Protein AF-A0A656DCX9-F1 (afdb_monomer_lite)

Radius of gyration: 23.83 Å; chains: 1; bounding box: 53×29×79 Å

Foldseek 3Di:
DVVVVVVVVVVVVVVVVVVVVVVVVVVVVVVVVVVVVVVLVLVLLVLVLVLQADPDDVVSVVVNCVSVVPDPDWDFDADPVRQTPDIDPDDDDPVDDPVVRSVVSSVVVVVVCVVDPDDDRDHPDDD

Sequence (127 aa):
MLKAVNIKRFLILLALAIALGILYYTNVIVKNLEMREKQIANLYAKSIEYIVNSPGTSEFTFIFDQIILAIDFPVIVTDRERNPLFYRNIEIDTTLSKKQREKILRREIEKMEKTFEPIKIDYQDTL

Structure (mmCIF, N/CA/C/O backbone):
data_AF-A0A656DCX9-F1
#
_entry.id   AF-A0A656DCX9-F1
#
loop_
_atom_site.group_PDB
_atom_site.id
_atom_site.type_symbol
_atom_site.label_atom_id
_atom_site.label_alt_id
_atom_site.label_comp_id
_atom_site.label_asym_id
_atom_site.label_entity_id
_atom_site.label_seq_id
_atom_site.pdbx_PDB_ins_code
_atom_site.Cartn_x
_atom_site.Cartn_y
_atom_site.Cartn_z
_atom_site.occupancy
_atom_site.B_iso_or_equiv
_atom_site.auth_seq_id
_atom_site.auth_comp_id
_atom_site.auth_asym_id
_atom_site.auth_atom_id
_atom_site.pdbx_PDB_model_num
ATOM 1 N N . MET A 1 1 ? 23.141 -4.590 -52.586 1.00 57.59 1 MET A N 1
ATOM 2 C CA . MET A 1 1 ? 22.164 -5.225 -51.665 1.00 57.59 1 MET A CA 1
ATOM 3 C C . MET A 1 1 ? 22.721 -5.525 -50.268 1.00 57.59 1 MET A C 1
ATOM 5 O O . MET A 1 1 ? 22.090 -5.105 -49.308 1.00 57.59 1 MET A O 1
ATOM 9 N N . LEU A 1 2 ? 23.886 -6.177 -50.114 1.00 60.47 2 LEU A N 1
ATOM 10 C CA . LEU A 1 2 ? 24.439 -6.603 -48.805 1.00 60.47 2 LEU A CA 1
ATOM 11 C C . LEU A 1 2 ? 24.596 -5.487 -47.743 1.00 60.47 2 LEU A C 1
ATOM 13 O O . LEU A 1 2 ? 24.244 -5.698 -46.586 1.00 60.47 2 LEU A O 1
ATOM 17 N N . LYS A 1 3 ? 25.031 -4.273 -48.120 1.00 67.06 3 LYS A N 1
ATOM 18 C CA . LYS A 1 3 ? 25.179 -3.142 -47.173 1.00 67.06 3 LYS A CA 1
ATOM 19 C C . LYS A 1 3 ? 23.856 -2.712 -46.519 1.00 67.06 3 LYS A C 1
ATOM 21 O O . LYS A 1 3 ? 23.829 -2.418 -45.328 1.00 67.06 3 LYS A O 1
ATOM 26 N N . ALA A 1 4 ? 22.755 -2.722 -47.272 1.00 71.75 4 ALA A N 1
ATOM 27 C CA . ALA A 1 4 ? 21.441 -2.328 -46.759 1.00 71.75 4 ALA A CA 1
ATOM 28 C C . ALA A 1 4 ? 20.870 -3.360 -45.769 1.00 71.75 4 ALA A C 1
ATOM 30 O O . ALA A 1 4 ? 20.185 -2.994 -44.818 1.00 71.75 4 ALA A O 1
ATOM 31 N N . VAL A 1 5 ? 21.180 -4.647 -45.963 1.00 80.69 5 VAL A N 1
ATOM 32 C CA . VAL A 1 5 ? 20.761 -5.729 -45.056 1.00 80.69 5 VAL A CA 1
ATOM 33 C C . VAL A 1 5 ? 21.453 -5.603 -43.694 1.00 80.69 5 VAL A C 1
ATOM 35 O O . VAL A 1 5 ? 20.802 -5.779 -42.666 1.00 80.69 5 VAL A O 1
ATOM 38 N N . ASN A 1 6 ? 22.734 -5.221 -43.671 1.00 88.19 6 ASN A N 1
ATOM 39 C CA . ASN A 1 6 ? 23.482 -5.022 -42.425 1.00 88.19 6 ASN A CA 1
ATOM 40 C C . ASN A 1 6 ? 22.932 -3.850 -41.598 1.00 88.19 6 ASN A C 1
ATOM 42 O O . ASN A 1 6 ? 22.754 -3.988 -40.390 1.00 88.19 6 ASN A O 1
ATOM 46 N N . ILE A 1 7 ? 22.582 -2.734 -42.248 1.00 92.75 7 ILE A N 1
ATOM 47 C CA . ILE A 1 7 ? 21.980 -1.571 -41.576 1.00 92.75 7 ILE A CA 1
ATOM 48 C C . ILE A 1 7 ? 20.606 -1.929 -40.994 1.00 92.75 7 ILE A C 1
ATOM 50 O O . ILE A 1 7 ? 20.329 -1.611 -39.841 1.00 92.75 7 ILE A O 1
ATOM 54 N N . LYS A 1 8 ? 19.758 -2.647 -41.745 1.00 91.50 8 LYS A N 1
ATOM 55 C CA . LYS A 1 8 ? 18.442 -3.085 -41.246 1.00 91.50 8 LYS A CA 1
ATOM 56 C C . LYS A 1 8 ? 18.562 -3.972 -40.003 1.00 91.50 8 LYS A C 1
ATOM 58 O O . LYS A 1 8 ? 17.835 -3.758 -39.040 1.00 91.50 8 LYS A O 1
ATOM 63 N N . ARG A 1 9 ? 19.495 -4.933 -39.998 1.00 93.81 9 ARG A N 1
ATOM 64 C CA . ARG A 1 9 ? 19.755 -5.796 -38.829 1.00 93.81 9 ARG A CA 1
ATOM 65 C C . ARG A 1 9 ? 20.226 -4.990 -37.621 1.00 93.81 9 ARG A C 1
ATOM 67 O O . ARG A 1 9 ? 19.734 -5.218 -36.523 1.00 93.81 9 ARG A O 1
ATOM 74 N N . PHE A 1 10 ? 21.124 -4.028 -37.831 1.00 95.06 10 PHE A N 1
ATOM 75 C CA . PHE A 1 10 ? 21.586 -3.138 -36.769 1.00 95.06 10 PHE A CA 1
ATOM 76 C C . PHE A 1 10 ? 20.440 -2.320 -36.161 1.00 95.06 10 PHE A C 1
ATOM 78 O O . PHE A 1 10 ? 20.307 -2.283 -34.944 1.00 95.06 10 PHE A O 1
ATOM 85 N N . LEU A 1 11 ? 19.576 -1.723 -36.988 1.00 95.94 11 LEU A N 1
ATOM 86 C CA . LEU A 1 11 ? 18.435 -0.938 -36.505 1.00 95.94 11 LEU A CA 1
ATOM 87 C C . LEU A 1 11 ? 17.452 -1.781 -35.684 1.00 95.94 11 LEU A C 1
ATOM 89 O O . LEU A 1 11 ? 16.957 -1.311 -34.664 1.00 95.94 11 LEU A O 1
ATOM 93 N N . ILE A 1 12 ? 17.205 -3.030 -36.089 1.00 96.75 12 ILE A N 1
ATOM 94 C CA . ILE A 1 12 ? 16.351 -3.955 -35.330 1.00 96.75 12 ILE A CA 1
ATOM 95 C C . ILE A 1 12 ? 16.987 -4.293 -33.977 1.00 96.75 12 ILE A C 1
ATOM 97 O O . ILE A 1 12 ? 16.305 -4.250 -32.957 1.00 96.75 12 ILE A O 1
ATOM 101 N N . LEU A 1 13 ? 18.290 -4.589 -33.952 1.00 97.00 13 LEU A N 1
ATOM 102 C CA . LEU A 1 13 ? 19.009 -4.862 -32.704 1.00 97.00 13 LEU A CA 1
ATOM 103 C C . LEU A 1 13 ? 19.017 -3.646 -31.776 1.00 97.00 13 LEU A C 1
ATOM 105 O O . LEU A 1 13 ? 18.809 -3.796 -30.576 1.00 97.00 13 LEU A O 1
ATOM 109 N N . LEU A 1 14 ? 19.204 -2.447 -32.327 1.00 97.50 14 LEU A N 1
ATOM 110 C CA . LEU A 1 14 ? 19.162 -1.204 -31.568 1.00 97.50 14 LEU A CA 1
ATOM 111 C C . LEU A 1 14 ? 17.765 -0.954 -30.986 1.00 97.50 14 LEU A C 1
ATOM 113 O O . LEU A 1 14 ? 17.646 -0.655 -29.802 1.00 97.50 14 LEU A O 1
ATOM 117 N N . ALA A 1 15 ? 16.709 -1.128 -31.783 1.00 98.00 15 ALA A N 1
ATOM 118 C CA . ALA A 1 15 ? 15.334 -0.997 -31.311 1.00 98.00 15 ALA A CA 1
ATOM 119 C C . ALA A 1 15 ? 15.014 -2.009 -30.199 1.00 98.00 15 ALA A C 1
ATOM 121 O O . ALA A 1 15 ? 14.410 -1.645 -29.192 1.00 98.00 15 ALA A O 1
ATOM 122 N N . LEU A 1 16 ? 15.472 -3.258 -30.342 1.00 98.19 16 LEU A N 1
ATOM 123 C CA . LEU A 1 16 ? 15.308 -4.289 -29.319 1.00 98.19 16 LEU A CA 1
ATOM 124 C C . LEU A 1 16 ? 16.069 -3.938 -28.033 1.00 98.19 16 LEU A C 1
ATOM 126 O O . LEU A 1 16 ? 15.519 -4.069 -26.944 1.00 98.19 16 LEU A O 1
ATOM 130 N N . ALA A 1 17 ? 17.304 -3.447 -28.151 1.00 98.19 17 ALA A N 1
ATOM 131 C CA . ALA A 1 17 ? 18.100 -3.011 -27.008 1.00 98.19 17 ALA A CA 1
ATOM 132 C C . ALA A 1 17 ? 17.433 -1.844 -26.262 1.00 98.19 17 ALA A C 1
ATOM 134 O O . ALA A 1 17 ? 17.367 -1.860 -25.035 1.00 98.19 17 ALA A O 1
ATOM 135 N N . ILE A 1 18 ? 16.880 -0.870 -26.993 1.00 98.38 18 ILE A N 1
ATOM 136 C CA . ILE A 1 18 ? 16.128 0.247 -26.407 1.00 98.38 18 ILE A CA 1
ATOM 137 C C . ILE A 1 18 ? 14.874 -0.268 -25.692 1.00 98.38 18 ILE A C 1
ATOM 139 O O . ILE A 1 18 ? 14.640 0.104 -24.546 1.00 98.38 18 ILE A O 1
ATOM 143 N N . ALA A 1 19 ? 14.092 -1.151 -26.322 1.00 98.31 19 ALA A N 1
ATOM 144 C CA . ALA A 1 19 ? 12.885 -1.713 -25.716 1.00 98.31 19 ALA A CA 1
ATOM 145 C C . ALA A 1 19 ? 13.190 -2.481 -24.419 1.00 98.31 19 ALA A C 1
ATOM 147 O O . ALA A 1 19 ? 12.506 -2.293 -23.413 1.00 98.31 19 ALA A O 1
ATOM 148 N N . LEU A 1 20 ? 14.252 -3.294 -24.415 1.00 98.44 20 LEU A N 1
ATOM 149 C CA . LEU A 1 20 ? 14.719 -3.996 -23.218 1.00 98.44 20 LEU A CA 1
ATOM 150 C C . LEU A 1 20 ? 15.208 -3.021 -22.139 1.00 98.44 20 LEU A C 1
ATOM 152 O O . LEU A 1 20 ? 14.903 -3.214 -20.964 1.00 98.44 20 LEU A O 1
ATOM 156 N N . GLY A 1 21 ? 15.918 -1.960 -22.529 1.00 98.44 21 GLY A N 1
ATOM 157 C CA . GLY A 1 21 ? 16.372 -0.912 -21.616 1.00 98.44 21 GLY A CA 1
ATOM 158 C C . GLY A 1 21 ? 15.214 -0.170 -20.949 1.00 98.44 21 GLY A C 1
ATOM 159 O O . GLY A 1 21 ? 15.222 0.008 -19.733 1.00 98.44 21 GLY A O 1
ATOM 160 N N . ILE A 1 22 ? 14.186 0.198 -21.721 1.00 98.44 22 ILE A N 1
ATOM 161 C CA . ILE A 1 22 ? 12.967 0.827 -21.198 1.00 98.44 22 ILE A CA 1
ATOM 162 C C . ILE A 1 22 ? 12.262 -0.127 -20.236 1.00 98.44 22 ILE A C 1
ATOM 164 O O . ILE A 1 22 ? 11.963 0.265 -19.113 1.00 98.44 22 ILE A O 1
ATOM 168 N N . LEU A 1 23 ? 12.055 -1.388 -20.629 1.00 98.25 23 LEU A N 1
ATOM 169 C CA . LEU A 1 23 ? 11.396 -2.376 -19.777 1.00 98.25 23 LEU A CA 1
ATOM 170 C C . LEU A 1 23 ? 12.152 -2.582 -18.457 1.00 98.25 23 LEU A C 1
ATOM 172 O O . LEU A 1 23 ? 11.538 -2.647 -17.392 1.00 98.25 23 LEU A O 1
ATOM 176 N N . TYR A 1 24 ? 13.482 -2.663 -18.507 1.00 98.38 24 TYR A N 1
ATOM 177 C CA . TYR A 1 24 ? 14.310 -2.755 -17.308 1.00 98.38 24 TYR A CA 1
ATOM 178 C C . TYR A 1 24 ? 14.137 -1.521 -16.416 1.00 98.38 24 TYR A C 1
ATOM 180 O O . TYR A 1 24 ? 13.862 -1.652 -15.225 1.00 98.38 24 TYR A O 1
ATOM 188 N N . TYR A 1 25 ? 14.235 -0.325 -16.996 1.00 97.94 25 TYR A N 1
ATOM 189 C CA . TYR A 1 25 ? 14.107 0.927 -16.259 1.00 97.94 25 TYR A CA 1
ATOM 190 C C . TYR A 1 25 ? 12.719 1.095 -15.622 1.00 97.94 25 TYR A C 1
ATOM 192 O O . TYR A 1 25 ? 12.620 1.437 -14.444 1.00 97.94 25 TYR A O 1
ATOM 200 N N . THR A 1 26 ? 11.645 0.766 -16.345 1.00 98.06 26 THR A N 1
ATOM 201 C CA . THR A 1 26 ? 10.279 0.768 -15.806 1.00 98.06 26 THR A CA 1
ATOM 202 C C . THR A 1 26 ? 10.145 -0.191 -14.627 1.00 98.06 26 THR A C 1
ATOM 204 O O . THR A 1 26 ? 9.591 0.192 -13.601 1.00 98.06 26 THR A O 1
ATOM 207 N N . ASN A 1 27 ? 10.700 -1.404 -14.717 1.00 97.62 27 ASN A N 1
ATOM 208 C CA . ASN A 1 27 ? 10.676 -2.353 -13.600 1.00 97.62 27 ASN A CA 1
ATOM 209 C C . ASN A 1 27 ? 11.398 -1.813 -12.354 1.00 97.62 27 ASN A C 1
ATOM 211 O O . ASN A 1 27 ? 10.940 -2.043 -11.236 1.00 97.62 27 ASN A O 1
ATOM 215 N N . VAL A 1 28 ? 12.507 -1.083 -12.522 1.00 97.94 28 VAL A N 1
ATOM 216 C CA . VAL A 1 28 ? 13.203 -0.424 -11.403 1.00 97.94 28 VAL A CA 1
ATOM 217 C C . VAL A 1 28 ? 12.316 0.644 -10.761 1.00 97.94 28 VAL A C 1
ATOM 219 O O . VAL A 1 28 ? 12.198 0.683 -9.538 1.00 97.94 28 VAL A O 1
ATOM 222 N N . ILE A 1 29 ? 11.656 1.478 -11.568 1.00 97.81 29 ILE A N 1
ATOM 223 C CA . ILE A 1 29 ? 10.740 2.511 -11.065 1.00 97.81 29 ILE A CA 1
ATOM 224 C C . ILE A 1 29 ? 9.585 1.885 -10.283 1.00 97.81 29 ILE A C 1
ATOM 226 O O . ILE A 1 29 ? 9.309 2.330 -9.173 1.00 97.81 29 ILE A O 1
ATOM 230 N N . VAL A 1 30 ? 8.944 0.846 -10.827 1.00 96.94 30 VAL A N 1
ATOM 231 C CA . VAL A 1 30 ? 7.823 0.158 -10.165 1.00 96.94 30 VAL A CA 1
ATOM 232 C C . VAL A 1 30 ? 8.249 -0.378 -8.798 1.00 96.94 30 VAL A C 1
ATOM 234 O O . VAL A 1 30 ? 7.588 -0.100 -7.804 1.00 96.94 30 VAL A O 1
ATOM 237 N N . LYS A 1 31 ? 9.402 -1.053 -8.710 1.00 95.75 31 LYS A N 1
ATOM 238 C CA . LYS A 1 31 ? 9.920 -1.570 -7.432 1.00 95.75 31 LYS A CA 1
ATOM 239 C C . LYS A 1 31 ? 10.220 -0.467 -6.417 1.00 95.75 31 LYS A C 1
ATOM 241 O O . LYS A 1 31 ? 9.945 -0.625 -5.229 1.00 95.75 31 LYS A O 1
ATOM 246 N N . ASN A 1 32 ? 10.789 0.648 -6.872 1.00 96.31 32 ASN A N 1
ATOM 247 C CA . ASN A 1 32 ? 11.065 1.790 -6.001 1.00 96.31 32 ASN A CA 1
ATOM 248 C C . ASN A 1 32 ? 9.770 2.432 -5.493 1.00 96.31 32 ASN A C 1
ATOM 250 O O . ASN A 1 32 ? 9.696 2.818 -4.326 1.00 96.31 32 ASN A O 1
ATOM 254 N N . LEU A 1 33 ? 8.752 2.514 -6.352 1.00 94.62 33 LEU A N 1
ATOM 255 C CA . LEU A 1 33 ? 7.434 3.009 -5.981 1.00 94.62 33 LEU A CA 1
ATOM 256 C C . LEU A 1 33 ? 6.792 2.098 -4.929 1.00 94.62 33 LEU A C 1
ATOM 258 O O . LEU A 1 33 ? 6.426 2.581 -3.866 1.00 94.62 33 LEU A O 1
ATOM 262 N N . GLU A 1 34 ? 6.761 0.783 -5.158 1.00 91.69 34 GLU A N 1
ATOM 263 C CA . GLU A 1 34 ? 6.242 -0.192 -4.188 1.00 91.69 34 GLU A CA 1
ATOM 264 C C . GLU A 1 34 ? 6.935 -0.090 -2.822 1.00 91.69 34 GLU A C 1
ATOM 266 O O . GLU A 1 34 ? 6.281 -0.134 -1.780 1.00 91.69 34 GLU A O 1
ATOM 271 N N . MET A 1 35 ? 8.263 0.064 -2.802 1.00 93.06 35 MET A N 1
ATOM 272 C CA . MET A 1 35 ? 9.018 0.226 -1.558 1.00 93.06 35 MET A CA 1
ATOM 273 C C . MET A 1 35 ? 8.629 1.510 -0.819 1.00 93.06 35 MET A C 1
ATOM 275 O O . MET A 1 35 ? 8.449 1.486 0.400 1.00 93.06 35 MET A O 1
ATOM 279 N N . ARG A 1 36 ? 8.480 2.619 -1.548 1.00 93.19 36 ARG A N 1
ATOM 280 C CA . ARG A 1 36 ? 8.072 3.908 -0.984 1.00 93.19 36 ARG A CA 1
ATOM 281 C C . ARG A 1 36 ? 6.650 3.855 -0.428 1.00 93.19 36 ARG A C 1
ATOM 283 O O . ARG A 1 36 ? 6.433 4.310 0.690 1.00 93.19 36 ARG A O 1
ATOM 290 N N . GLU A 1 37 ? 5.713 3.252 -1.154 1.00 89.31 37 GLU A N 1
ATOM 291 C CA . GLU A 1 37 ? 4.330 3.086 -0.691 1.00 89.31 37 GLU A CA 1
ATOM 292 C C . GLU A 1 37 ? 4.263 2.243 0.589 1.00 89.31 37 GLU A C 1
ATOM 294 O O . GLU A 1 37 ? 3.601 2.623 1.554 1.00 89.31 37 GLU A O 1
ATOM 299 N N . LYS A 1 38 ? 5.043 1.155 0.677 1.00 89.56 38 LYS A N 1
ATOM 300 C CA . LYS A 1 38 ? 5.157 0.368 1.918 1.00 89.56 38 LYS A CA 1
ATOM 301 C C . LYS A 1 38 ? 5.706 1.186 3.086 1.00 89.56 38 LYS A C 1
ATOM 303 O O . LYS A 1 38 ? 5.224 1.044 4.207 1.00 89.56 38 LYS A O 1
ATOM 308 N N . GLN A 1 39 ? 6.704 2.040 2.851 1.00 91.25 39 GLN A N 1
ATOM 309 C CA . GLN A 1 39 ? 7.250 2.919 3.891 1.00 91.25 39 GLN A CA 1
ATOM 310 C C . GLN A 1 39 ? 6.208 3.925 4.389 1.00 91.25 39 GLN A C 1
ATOM 312 O O . GLN A 1 39 ? 6.107 4.136 5.596 1.00 91.25 39 GLN A O 1
ATOM 317 N N . ILE A 1 40 ? 5.420 4.501 3.479 1.00 89.56 40 ILE A N 1
ATOM 318 C CA . ILE A 1 40 ? 4.332 5.428 3.806 1.00 89.56 40 ILE A CA 1
ATOM 319 C C . ILE A 1 40 ? 3.251 4.710 4.619 1.00 89.56 40 ILE A C 1
ATOM 321 O O . ILE A 1 40 ? 2.910 5.161 5.711 1.00 89.56 40 ILE A O 1
ATOM 325 N N . ALA A 1 41 ? 2.766 3.557 4.154 1.00 89.44 41 ALA A N 1
ATOM 326 C CA . ALA A 1 41 ? 1.769 2.768 4.875 1.00 89.44 41 ALA A CA 1
ATOM 327 C C . ALA A 1 41 ? 2.252 2.368 6.283 1.00 89.44 41 ALA A C 1
ATOM 329 O O . ALA A 1 41 ? 1.505 2.467 7.256 1.00 89.44 41 ALA A O 1
ATOM 330 N N . ASN A 1 42 ? 3.524 1.987 6.417 1.00 89.94 42 ASN A N 1
ATOM 331 C CA . ASN A 1 42 ? 4.127 1.650 7.704 1.00 89.94 42 ASN A CA 1
ATOM 332 C C . ASN A 1 42 ? 4.282 2.868 8.627 1.00 89.94 42 ASN A C 1
ATOM 334 O O . ASN A 1 42 ? 4.157 2.734 9.841 1.00 89.94 42 ASN A O 1
ATOM 338 N N . LEU A 1 43 ? 4.540 4.057 8.075 1.00 88.44 43 LEU A N 1
ATOM 339 C CA . LEU A 1 43 ? 4.547 5.297 8.848 1.00 88.44 43 LEU A CA 1
ATOM 340 C C . LEU A 1 43 ? 3.157 5.574 9.431 1.00 88.44 43 LEU A C 1
ATOM 342 O O . LEU A 1 43 ? 3.055 5.801 10.631 1.00 88.44 43 LEU A O 1
ATOM 346 N N . TYR A 1 44 ? 2.101 5.468 8.617 1.00 85.56 44 TYR A N 1
ATOM 347 C CA . TYR A 1 44 ? 0.721 5.611 9.091 1.00 85.56 44 TYR A CA 1
ATOM 348 C C . TYR A 1 44 ? 0.378 4.594 10.181 1.00 85.56 44 TYR A C 1
ATOM 350 O O . TYR A 1 44 ? -0.161 4.973 11.218 1.00 85.56 44 TYR A O 1
ATOM 358 N N . ALA A 1 45 ? 0.729 3.321 9.984 1.00 86.25 45 ALA A N 1
ATOM 359 C CA . ALA A 1 45 ? 0.498 2.276 10.978 1.00 86.25 45 ALA A CA 1
ATOM 360 C C . ALA A 1 45 ? 1.203 2.580 12.310 1.00 86.25 45 ALA A C 1
ATOM 362 O O . ALA A 1 45 ? 0.573 2.516 13.361 1.00 86.25 45 ALA A O 1
ATOM 363 N N . LYS A 1 46 ? 2.472 3.009 12.268 1.00 85.81 46 LYS A N 1
ATOM 364 C CA . LYS A 1 46 ? 3.223 3.430 13.462 1.00 85.81 46 LYS A CA 1
ATOM 365 C C . LYS A 1 46 ? 2.635 4.668 14.132 1.00 85.81 46 LYS A C 1
ATOM 367 O O . LYS A 1 46 ? 2.650 4.762 15.355 1.00 85.81 46 LYS A O 1
ATOM 372 N N . SER A 1 47 ? 2.124 5.624 13.359 1.00 82.94 47 SER A N 1
ATOM 373 C CA . SER A 1 47 ? 1.426 6.786 13.914 1.00 82.94 47 SER A CA 1
ATOM 374 C C . SER A 1 47 ? 0.151 6.370 14.646 1.00 82.94 47 SER A C 1
ATOM 376 O O . SER A 1 47 ? -0.092 6.854 15.748 1.00 82.94 47 SER A O 1
ATOM 378 N N . ILE A 1 48 ? -0.627 5.446 14.071 1.00 79.50 48 ILE A N 1
ATOM 379 C CA . ILE A 1 48 ? -1.817 4.874 14.715 1.00 79.50 48 ILE A CA 1
ATOM 380 C C . ILE A 1 48 ? -1.421 4.150 16.006 1.00 79.50 48 ILE A C 1
ATOM 382 O O . ILE A 1 48 ? -1.998 4.436 17.051 1.00 79.50 48 ILE A O 1
ATOM 386 N N . GLU A 1 49 ? -0.410 3.280 15.953 1.00 82.38 49 GLU A N 1
ATOM 387 C CA . GLU A 1 49 ? 0.125 2.563 17.116 1.00 82.38 49 GLU A CA 1
ATOM 388 C C . GLU A 1 49 ? 0.515 3.522 18.247 1.00 82.38 49 GLU A C 1
ATOM 390 O O . GLU A 1 49 ? 0.094 3.357 19.390 1.00 82.38 49 GLU A O 1
ATOM 395 N N . TYR A 1 50 ? 1.281 4.565 17.924 1.00 80.94 50 TYR A N 1
ATOM 396 C CA . TYR A 1 50 ? 1.729 5.554 18.898 1.00 80.94 50 TYR A CA 1
ATOM 397 C C . TYR A 1 50 ? 0.559 6.283 19.566 1.00 80.94 50 TYR A C 1
ATOM 399 O O . TYR A 1 50 ? 0.545 6.434 20.787 1.00 80.94 50 TYR A O 1
ATOM 407 N N . ILE A 1 51 ? -0.427 6.727 18.781 1.00 77.44 51 ILE A N 1
ATOM 408 C CA . ILE A 1 51 ? -1.590 7.467 19.289 1.00 77.44 51 ILE A CA 1
ATOM 409 C C . ILE A 1 51 ? -2.428 6.585 20.209 1.00 77.44 51 ILE A C 1
ATOM 411 O O . ILE A 1 51 ? -2.821 7.011 21.290 1.00 77.44 51 ILE A O 1
ATOM 415 N N . VAL A 1 52 ? -2.688 5.355 19.779 1.00 75.44 52 VAL A N 1
ATOM 416 C CA . VAL A 1 52 ? -3.559 4.424 20.489 1.00 75.44 52 VAL A CA 1
ATOM 417 C C . VAL A 1 52 ? -2.906 3.930 21.795 1.00 75.44 52 VAL A C 1
ATOM 419 O O . VAL A 1 52 ? -3.613 3.678 22.768 1.00 75.44 52 VAL A O 1
ATOM 422 N N . ASN A 1 53 ? -1.571 3.872 21.862 1.00 78.69 53 ASN A N 1
ATOM 423 C CA . ASN A 1 53 ? -0.812 3.496 23.063 1.00 78.69 53 ASN A CA 1
ATOM 424 C C . ASN A 1 53 ? -0.414 4.685 23.964 1.00 78.69 53 ASN A C 1
ATOM 426 O O . ASN A 1 53 ? 0.224 4.479 25.001 1.00 78.69 53 ASN A O 1
ATOM 430 N N . SER A 1 54 ? -0.754 5.923 23.591 1.00 72.50 54 SER A N 1
ATOM 431 C CA . SER A 1 54 ? -0.436 7.117 24.384 1.00 72.50 54 SER A CA 1
ATOM 432 C C . SER A 1 54 ? -1.614 7.510 25.291 1.00 72.50 54 SER A C 1
ATOM 434 O O . SER A 1 54 ? -2.744 7.612 24.811 1.00 72.50 54 SER A O 1
ATOM 436 N N . PRO A 1 55 ? -1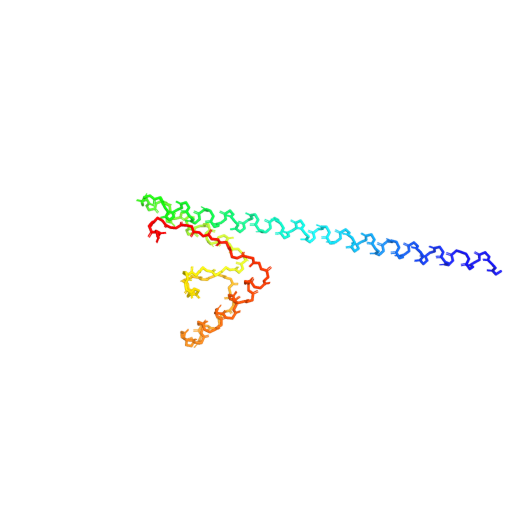.395 7.761 26.599 1.00 58.44 55 PRO A N 1
ATOM 437 C CA . PRO A 1 55 ? -2.467 8.114 27.526 1.00 58.44 55 PRO A CA 1
ATOM 438 C C . PRO A 1 55 ? -3.164 9.419 27.112 1.00 58.44 55 PRO A C 1
ATOM 440 O O . PRO A 1 55 ? -2.522 10.435 26.845 1.00 58.44 55 PRO A O 1
ATOM 443 N N . GLY A 1 56 ? -4.496 9.348 27.050 1.00 60.97 56 GLY A N 1
ATOM 444 C CA . GLY A 1 56 ? -5.383 10.283 26.362 1.00 60.97 56 GLY A CA 1
ATOM 445 C C . GLY A 1 56 ? -5.200 11.763 26.691 1.00 60.97 56 GLY A C 1
ATOM 446 O O . GLY A 1 56 ? -5.680 12.253 27.712 1.00 60.97 56 GLY A O 1
ATOM 447 N N . THR A 1 57 ? -4.655 12.506 25.730 1.00 56.41 57 THR A N 1
ATOM 448 C CA . THR A 1 57 ? -5.016 13.912 25.546 1.00 56.41 57 THR A CA 1
ATOM 449 C C . THR A 1 57 ? -5.914 14.006 24.312 1.00 56.41 57 THR A C 1
ATOM 451 O O . THR A 1 57 ? -5.643 13.407 23.271 1.00 56.41 57 THR A O 1
ATOM 454 N N . SER A 1 58 ? -7.015 14.748 24.424 1.00 60.78 58 SER A N 1
ATOM 455 C CA . SER A 1 58 ? -7.944 15.061 23.323 1.00 60.78 58 SER A CA 1
ATOM 456 C C . SER A 1 58 ? -7.250 15.679 22.097 1.00 60.78 58 SER A C 1
ATOM 458 O O . SER A 1 58 ? -7.771 15.627 20.985 1.00 60.78 58 SER A O 1
ATOM 460 N N . GLU A 1 59 ? -6.050 16.223 22.293 1.00 60.09 59 GLU A N 1
ATOM 461 C CA . GLU A 1 59 ? -5.161 16.747 21.261 1.00 60.09 59 GLU A CA 1
ATOM 462 C C . GLU A 1 59 ? -4.671 15.654 20.295 1.00 60.09 59 GLU A C 1
ATOM 464 O O . GLU A 1 59 ? -4.635 15.878 19.086 1.00 60.09 59 GLU A O 1
ATOM 469 N N . PHE A 1 60 ? -4.399 14.433 20.773 1.00 58.38 60 PHE A N 1
ATOM 470 C CA . PHE A 1 60 ? -3.987 13.326 19.900 1.00 58.38 60 PHE A CA 1
ATOM 471 C C . PHE A 1 60 ? -5.139 12.753 19.069 1.00 58.38 60 PHE A C 1
ATOM 473 O O . PHE A 1 60 ? -4.898 12.285 17.960 1.00 58.38 60 PHE A O 1
ATOM 480 N N . THR A 1 61 ? -6.388 12.836 19.542 1.00 62.53 61 THR A N 1
ATOM 481 C CA . THR A 1 61 ? -7.573 12.464 18.744 1.00 62.53 61 THR A CA 1
ATOM 482 C C . THR A 1 61 ? -7.754 13.402 17.5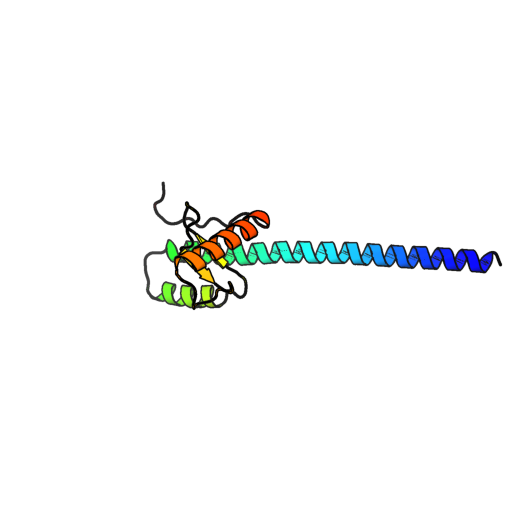49 1.00 62.53 61 THR A C 1
ATOM 484 O O . THR A 1 61 ? -8.046 12.953 16.447 1.00 62.53 61 THR A O 1
ATOM 487 N N . PHE A 1 62 ? -7.493 14.700 17.728 1.00 60.75 62 PHE A N 1
ATOM 488 C CA . PHE A 1 62 ? -7.510 15.662 16.626 1.00 60.75 62 PHE A CA 1
ATOM 489 C C . PHE A 1 62 ? -6.404 15.389 15.593 1.00 60.75 62 PHE A C 1
ATOM 491 O O . PHE A 1 62 ? -6.657 15.410 14.389 1.00 60.75 62 PHE A O 1
ATOM 498 N N . ILE A 1 63 ? -5.185 15.077 16.050 1.00 62.47 63 ILE A N 1
ATOM 499 C CA . ILE A 1 63 ? -4.075 14.690 15.166 1.00 62.47 63 ILE A CA 1
ATOM 500 C C . ILE A 1 63 ? -4.377 13.367 14.443 1.00 62.47 63 ILE A C 1
ATOM 502 O O . ILE A 1 63 ? -4.087 13.239 13.256 1.00 62.47 63 ILE A O 1
ATOM 506 N N . PHE A 1 64 ? -5.010 12.405 15.116 1.00 64.69 64 PHE A N 1
ATOM 507 C CA . PHE A 1 64 ? -5.462 11.145 14.523 1.00 64.69 64 PHE A CA 1
ATOM 508 C C . PHE A 1 64 ? -6.445 11.364 13.374 1.00 64.69 64 PHE A C 1
ATOM 510 O O . PHE A 1 64 ? -6.240 10.817 12.288 1.00 64.69 64 PHE A O 1
ATOM 517 N N . ASP A 1 65 ? -7.461 12.206 13.587 1.00 66.00 65 ASP A N 1
ATOM 518 C CA . ASP A 1 65 ? -8.429 12.550 12.550 1.00 66.00 65 ASP A CA 1
ATOM 519 C C . ASP A 1 65 ? -7.722 13.187 11.352 1.00 66.00 65 ASP A C 1
ATOM 521 O O . ASP A 1 65 ? -7.948 12.771 10.220 1.00 66.00 65 ASP A O 1
ATOM 525 N N . GLN A 1 66 ? -6.792 14.121 11.567 1.00 63.88 66 GLN A N 1
ATOM 526 C CA . GLN A 1 66 ? -6.041 14.736 10.467 1.00 63.88 66 GLN A CA 1
ATOM 527 C C . GLN A 1 66 ? -5.132 13.748 9.717 1.00 63.88 66 GLN A C 1
ATOM 529 O O . GLN A 1 66 ? -5.063 13.796 8.487 1.00 63.88 66 GLN A O 1
ATOM 534 N N . ILE A 1 67 ? -4.462 12.835 10.425 1.00 66.69 67 ILE A N 1
ATOM 535 C CA . ILE A 1 67 ? -3.553 11.844 9.829 1.00 66.69 67 ILE A CA 1
ATOM 536 C C . ILE A 1 67 ? -4.335 10.804 9.025 1.00 66.69 67 ILE A C 1
ATOM 538 O O . ILE A 1 67 ? -3.996 10.542 7.872 1.00 66.69 67 ILE A O 1
ATOM 542 N N . ILE A 1 68 ? -5.400 10.228 9.588 1.00 63.88 68 ILE A N 1
ATOM 543 C CA . ILE A 1 68 ? -6.224 9.246 8.872 1.00 63.88 68 ILE A CA 1
ATOM 544 C C . ILE A 1 68 ? -6.991 9.906 7.728 1.00 63.88 68 ILE A C 1
ATOM 546 O O . ILE A 1 68 ? -7.193 9.270 6.691 1.00 63.88 68 ILE A O 1
ATOM 550 N N . LEU A 1 69 ? -7.391 11.178 7.866 1.00 64.69 69 LEU A N 1
ATOM 551 C CA . LEU A 1 69 ? -8.022 11.921 6.776 1.00 64.69 69 LEU A CA 1
ATOM 552 C C . LEU A 1 69 ? -7.080 12.151 5.586 1.00 64.69 69 LEU A C 1
ATOM 554 O O . LEU A 1 69 ? -7.552 12.183 4.449 1.00 64.69 69 LEU A O 1
ATOM 558 N N . ALA A 1 70 ? -5.773 12.259 5.829 1.00 73.75 70 ALA A N 1
ATOM 559 C CA . ALA A 1 70 ? -4.775 12.455 4.782 1.00 73.75 70 ALA A CA 1
ATOM 560 C C . ALA A 1 70 ? -4.488 11.196 3.945 1.00 73.75 70 ALA A C 1
ATOM 562 O O . ALA A 1 70 ? -3.862 11.312 2.897 1.00 73.75 70 ALA A O 1
ATOM 563 N N . ILE A 1 71 ? -4.933 10.009 4.376 1.00 81.44 71 ILE A N 1
ATOM 564 C CA . ILE A 1 71 ? -4.736 8.774 3.611 1.00 81.44 71 ILE A CA 1
ATOM 565 C C . ILE A 1 71 ? -5.579 8.827 2.331 1.00 81.44 71 ILE A C 1
ATOM 567 O O . ILE A 1 71 ? -6.815 8.891 2.383 1.00 81.44 71 ILE A O 1
ATOM 571 N N . ASP A 1 72 ? -4.905 8.741 1.188 1.00 85.50 72 ASP A N 1
ATOM 572 C CA . ASP A 1 72 ? -5.466 8.805 -0.165 1.00 85.50 72 ASP A CA 1
ATOM 573 C C . ASP A 1 72 ? -5.513 7.440 -0.880 1.00 85.50 72 ASP A C 1
ATOM 575 O O . ASP A 1 72 ? -6.015 7.341 -1.998 1.00 85.50 72 ASP A O 1
ATOM 579 N N . PHE A 1 73 ? -5.076 6.368 -0.215 1.00 87.38 73 PHE A N 1
ATOM 580 C CA . PHE A 1 73 ? -5.130 4.992 -0.716 1.00 87.38 73 PHE A CA 1
ATOM 581 C C . PHE A 1 73 ? -6.104 4.096 0.080 1.00 87.38 73 PHE A C 1
ATOM 583 O O . PHE A 1 73 ? -6.498 4.446 1.198 1.00 87.38 73 PHE A O 1
ATOM 590 N N . PRO A 1 74 ? -6.533 2.948 -0.483 1.00 90.75 74 PRO A N 1
ATOM 591 C CA . PRO A 1 74 ? -7.398 1.974 0.185 1.00 90.75 74 PRO A CA 1
ATOM 592 C C . PRO A 1 74 ? -6.807 1.431 1.491 1.00 90.75 74 PRO A C 1
ATOM 594 O O . PRO A 1 74 ? -5.712 0.869 1.497 1.00 90.75 74 PRO A O 1
ATOM 597 N N . VAL A 1 75 ? -7.552 1.537 2.593 1.00 89.62 75 VAL A N 1
ATOM 598 C CA . VAL A 1 75 ? -7.159 0.992 3.902 1.00 89.62 75 VAL A CA 1
ATOM 599 C C . VAL A 1 75 ? -8.312 0.214 4.510 1.00 89.62 75 VAL A C 1
ATOM 601 O O . VAL A 1 75 ? -9.454 0.672 4.503 1.00 89.62 75 VAL A O 1
ATOM 604 N N . ILE A 1 76 ? -8.000 -0.949 5.082 1.00 91.44 76 ILE A N 1
ATOM 605 C CA . ILE A 1 76 ? -8.913 -1.724 5.919 1.00 91.44 76 ILE A CA 1
ATOM 606 C C . ILE A 1 76 ? -8.158 -2.108 7.192 1.00 91.44 76 ILE A C 1
ATOM 608 O O . ILE A 1 76 ? -7.124 -2.766 7.128 1.00 91.44 76 ILE A O 1
ATOM 612 N N . VAL A 1 77 ? -8.677 -1.685 8.341 1.00 88.12 77 VAL A N 1
ATOM 613 C CA . VAL A 1 77 ? -8.188 -2.070 9.668 1.00 88.12 77 VAL A CA 1
ATOM 614 C C . VAL A 1 77 ? -9.058 -3.211 10.168 1.00 88.12 77 VAL A C 1
ATOM 616 O O . VAL A 1 77 ? -10.288 -3.106 10.161 1.00 88.12 77 VAL A O 1
ATOM 619 N N . THR A 1 78 ? -8.429 -4.296 10.605 1.00 91.06 78 THR A N 1
ATOM 620 C CA . THR A 1 78 ? -9.121 -5.479 11.118 1.00 91.06 78 THR A CA 1
ATOM 621 C C . THR A 1 78 ? -8.675 -5.817 12.531 1.00 91.06 78 THR A C 1
ATOM 623 O O . THR A 1 78 ? -7.583 -5.439 12.951 1.00 91.06 78 THR A O 1
ATOM 626 N N . ASP A 1 79 ? -9.498 -6.577 13.248 1.00 88.00 79 ASP A N 1
ATOM 627 C CA . ASP A 1 79 ? -9.051 -7.288 14.446 1.00 88.00 79 ASP A CA 1
ATOM 628 C C . ASP A 1 79 ? -8.235 -8.552 14.090 1.00 88.00 79 ASP A C 1
ATOM 630 O O . ASP A 1 79 ? -7.966 -8.848 12.918 1.00 88.00 79 ASP A O 1
ATOM 634 N N . ARG A 1 80 ? -7.856 -9.323 15.119 1.00 87.12 80 ARG A N 1
ATOM 635 C CA . ARG A 1 80 ? -7.116 -10.593 14.992 1.00 87.12 80 ARG A CA 1
ATOM 636 C C . ARG A 1 80 ? -7.882 -11.678 14.221 1.00 87.12 80 ARG A C 1
ATOM 638 O O . ARG A 1 80 ? -7.259 -12.575 13.663 1.00 87.12 80 ARG A O 1
ATOM 645 N N . GLU A 1 81 ? -9.209 -11.596 14.163 1.00 89.44 81 GLU A N 1
ATOM 646 C CA . GLU A 1 81 ? -10.087 -12.545 13.468 1.00 89.44 81 GLU A CA 1
ATOM 647 C C . GLU A 1 81 ? -10.456 -12.078 12.047 1.00 89.44 81 GLU A C 1
ATOM 649 O O . GLU A 1 81 ? -11.311 -12.674 11.384 1.00 89.44 81 GLU A O 1
ATOM 654 N N . ARG A 1 82 ? -9.796 -11.022 11.546 1.00 87.75 82 ARG A N 1
ATOM 655 C CA . ARG A 1 82 ? -10.060 -10.399 10.238 1.00 87.75 82 ARG A CA 1
ATOM 656 C C . ARG A 1 82 ? -11.469 -9.819 10.123 1.00 87.75 82 ARG A C 1
ATOM 658 O O . ARG A 1 82 ? -12.028 -9.736 9.023 1.00 87.75 82 ARG A O 1
ATOM 665 N N . ASN A 1 83 ? -12.076 -9.423 11.237 1.00 90.94 83 ASN A N 1
ATOM 666 C CA . ASN A 1 83 ? -13.300 -8.641 11.191 1.00 90.94 83 ASN A CA 1
ATOM 667 C C . ASN A 1 83 ? -12.924 -7.184 10.876 1.00 90.94 83 ASN A C 1
ATOM 669 O O . ASN A 1 83 ? -12.082 -6.615 11.574 1.00 90.94 83 ASN A O 1
ATOM 673 N N . PRO A 1 84 ? -13.498 -6.570 9.826 1.00 90.06 84 PRO A N 1
ATOM 674 C CA . PRO A 1 84 ? -13.214 -5.179 9.495 1.00 90.06 84 PRO A CA 1
ATOM 675 C C . PRO A 1 84 ? -13.760 -4.257 10.591 1.00 90.06 84 PRO A C 1
ATOM 677 O O . PRO A 1 84 ? -14.963 -4.238 10.849 1.00 90.06 84 PRO A O 1
ATOM 680 N N . LEU A 1 85 ? -12.871 -3.484 11.213 1.00 86.25 85 LEU A N 1
ATOM 681 C CA . LEU A 1 85 ? -13.193 -2.485 12.236 1.00 86.25 85 LEU A CA 1
ATOM 682 C C . LEU A 1 85 ? -13.409 -1.106 11.608 1.00 86.25 85 LEU A C 1
ATOM 684 O O . LEU A 1 85 ? -14.335 -0.383 11.967 1.00 86.25 85 LEU A O 1
ATOM 688 N N . PHE A 1 86 ? -12.557 -0.758 10.645 1.00 85.12 86 PHE A N 1
ATOM 689 C CA . PHE A 1 86 ? -12.572 0.523 9.951 1.00 85.12 86 PHE A CA 1
ATOM 690 C C . PHE A 1 86 ? -12.070 0.342 8.520 1.00 85.12 86 PHE A C 1
ATOM 692 O O . PHE A 1 86 ? -11.218 -0.505 8.256 1.00 85.12 86 PHE A O 1
ATOM 699 N N . TYR A 1 87 ? -12.586 1.135 7.585 1.00 88.69 87 TYR A N 1
ATOM 700 C CA . TYR A 1 87 ? -12.089 1.160 6.216 1.00 88.69 87 TYR A CA 1
ATOM 701 C C . TYR A 1 87 ? -12.158 2.572 5.635 1.00 88.69 87 TYR A C 1
ATOM 703 O O . TYR A 1 87 ? -13.010 3.376 6.016 1.00 88.69 87 TYR A O 1
ATOM 711 N N . ARG A 1 88 ? -11.270 2.858 4.684 1.00 87.25 88 ARG A N 1
ATOM 712 C CA . ARG A 1 88 ? -11.172 4.137 3.979 1.00 87.25 88 ARG A CA 1
ATOM 713 C C . ARG A 1 88 ? -10.812 3.901 2.517 1.00 87.25 88 ARG A C 1
ATOM 715 O O . ARG A 1 88 ? -10.070 2.971 2.217 1.00 87.25 88 ARG A O 1
ATOM 722 N N . ASN A 1 89 ? -11.327 4.748 1.624 1.00 89.69 89 ASN A N 1
ATOM 723 C CA . ASN A 1 89 ? -11.058 4.692 0.181 1.00 89.69 89 ASN A CA 1
ATOM 724 C C . ASN A 1 89 ? -11.353 3.305 -0.433 1.00 89.69 89 ASN A C 1
ATOM 726 O O . ASN A 1 89 ? -10.683 2.870 -1.364 1.00 89.69 89 ASN A O 1
ATOM 730 N N . ILE A 1 90 ? -12.363 2.609 0.108 1.00 91.12 90 ILE A N 1
ATOM 731 C CA . ILE A 1 90 ? -12.947 1.394 -0.470 1.00 91.12 90 ILE A CA 1
ATOM 732 C C . ILE A 1 90 ? -14.332 1.762 -0.990 1.00 91.12 90 ILE A C 1
ATOM 734 O O . ILE A 1 90 ? -15.183 2.224 -0.225 1.00 91.12 90 ILE A O 1
ATOM 738 N N . GLU A 1 91 ? -14.565 1.548 -2.280 1.00 89.00 91 GLU A N 1
ATOM 739 C CA . GLU A 1 91 ? -15.870 1.778 -2.894 1.00 89.00 91 GLU A CA 1
ATOM 740 C C . GLU A 1 91 ? -16.872 0.724 -2.414 1.00 89.00 91 GLU A C 1
ATOM 742 O O . GLU A 1 91 ? -16.766 -0.463 -2.727 1.00 89.00 91 GLU A O 1
ATOM 747 N N . ILE A 1 92 ? -17.856 1.157 -1.624 1.00 88.38 92 ILE A N 1
ATOM 748 C CA . ILE A 1 92 ? -18.930 0.302 -1.121 1.00 88.38 92 ILE A CA 1
ATOM 749 C C . ILE A 1 92 ? -20.258 1.014 -1.317 1.00 88.38 92 ILE A C 1
ATOM 751 O O . ILE A 1 92 ? -20.447 2.137 -0.854 1.00 88.38 92 ILE A O 1
ATOM 755 N N . ASP A 1 93 ? -21.200 0.318 -1.945 1.00 89.50 93 ASP A N 1
ATOM 756 C CA . ASP A 1 93 ? -22.580 0.773 -2.056 1.00 89.50 93 ASP A CA 1
ATOM 757 C C . ASP A 1 93 ? -23.228 0.849 -0.661 1.00 89.50 93 ASP A C 1
ATOM 759 O O . ASP A 1 93 ? -23.37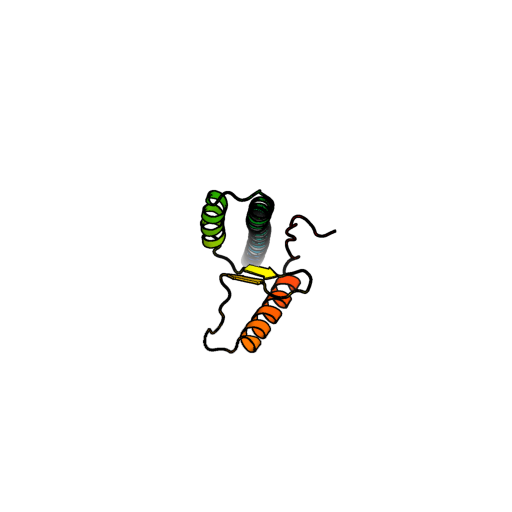5 -0.149 0.055 1.00 89.50 93 ASP A O 1
ATOM 763 N N . THR A 1 94 ? -23.594 2.069 -0.265 1.00 84.25 94 THR A N 1
ATOM 764 C CA . THR A 1 94 ? -24.161 2.387 1.049 1.00 84.25 94 THR A CA 1
ATOM 765 C C . THR A 1 94 ? -25.600 1.908 1.209 1.00 84.25 94 THR A C 1
ATOM 767 O O . THR A 1 94 ? -26.061 1.770 2.342 1.00 84.25 94 THR A O 1
ATOM 770 N N . THR A 1 95 ? -26.292 1.598 0.108 1.00 91.62 95 THR A N 1
ATOM 771 C CA . THR A 1 95 ? -27.658 1.054 0.120 1.00 91.62 95 THR A CA 1
ATOM 772 C C . THR A 1 95 ? -27.694 -0.425 0.515 1.00 91.62 95 THR A C 1
ATOM 774 O O . THR A 1 95 ? -28.737 -0.945 0.915 1.00 91.62 95 THR A O 1
ATOM 777 N N . LEU A 1 96 ? -26.545 -1.109 0.465 1.00 90.56 96 LEU A N 1
ATOM 778 C CA . LEU A 1 96 ? -26.427 -2.514 0.833 1.00 90.56 96 LEU A CA 1
ATOM 779 C C . LEU A 1 96 ? -26.584 -2.741 2.341 1.00 90.56 96 LEU A C 1
ATOM 781 O O . LEU A 1 96 ? -26.100 -1.984 3.195 1.00 90.56 96 LEU A O 1
ATOM 785 N N . SER A 1 97 ? -27.175 -3.889 2.683 1.00 93.31 97 SER A N 1
ATOM 786 C CA . SER A 1 97 ? -27.246 -4.343 4.072 1.00 93.31 97 SER A CA 1
ATOM 787 C C . SER A 1 97 ? -25.847 -4.490 4.680 1.00 93.31 97 SER A C 1
ATOM 789 O O . SER A 1 97 ? -24.868 -4.778 3.986 1.00 93.31 97 SER A O 1
ATOM 791 N N . LYS A 1 98 ? -25.748 -4.352 6.008 1.00 89.38 98 LYS A N 1
ATOM 792 C CA . LYS A 1 98 ? -24.482 -4.511 6.744 1.00 89.38 98 LYS A CA 1
ATOM 793 C C . LYS A 1 98 ? -23.763 -5.820 6.381 1.00 89.38 98 LYS A C 1
ATOM 795 O O . LYS A 1 98 ? -22.582 -5.800 6.058 1.00 89.38 98 LYS A O 1
ATOM 800 N N . LYS A 1 99 ? -24.502 -6.933 6.311 1.00 91.25 99 LYS A N 1
ATOM 801 C CA . LYS A 1 99 ? -23.969 -8.262 5.963 1.00 91.25 99 LYS A CA 1
ATOM 802 C C . LYS A 1 99 ? -23.394 -8.327 4.542 1.00 91.25 99 LYS A C 1
ATOM 804 O O . LYS A 1 99 ? -22.402 -9.011 4.302 1.00 91.25 99 LYS A O 1
ATOM 809 N N . GLN A 1 100 ? -24.011 -7.636 3.582 1.00 92.62 100 GLN A N 1
ATOM 810 C CA . GLN A 1 100 ? -23.497 -7.565 2.210 1.00 92.62 100 GLN A CA 1
ATOM 811 C C . GLN A 1 100 ? -22.220 -6.723 2.139 1.00 92.62 100 GLN A C 1
ATOM 813 O O . GLN A 1 100 ? -21.265 -7.142 1.488 1.00 92.62 100 GLN A O 1
ATOM 818 N N . ARG A 1 101 ? -22.176 -5.591 2.850 1.00 91.56 101 ARG A N 1
ATOM 819 C CA . ARG A 1 101 ? -20.979 -4.741 2.937 1.00 91.56 101 ARG A CA 1
ATOM 820 C C . ARG A 1 101 ? -19.809 -5.467 3.596 1.00 91.56 101 ARG A C 1
ATOM 822 O O . ARG A 1 101 ? -18.716 -5.478 3.044 1.00 91.56 101 ARG A O 1
ATOM 829 N N . GLU A 1 102 ? -20.052 -6.171 4.699 1.00 90.94 102 GLU A N 1
ATOM 830 C CA . GLU A 1 102 ? -19.045 -7.024 5.344 1.00 90.94 102 GLU A CA 1
ATOM 831 C C . GLU A 1 102 ? -18.516 -8.109 4.400 1.00 90.94 102 GLU A C 1
ATOM 833 O O . GLU A 1 102 ? -17.316 -8.367 4.364 1.00 90.94 102 GLU A O 1
ATOM 838 N N . LYS A 1 103 ? -19.383 -8.720 3.582 1.00 92.38 103 LYS A N 1
ATOM 839 C CA . LYS A 1 103 ? -18.956 -9.701 2.574 1.00 92.38 103 LYS A CA 1
ATOM 840 C C . LYS A 1 103 ? -18.038 -9.083 1.517 1.00 92.38 103 LYS A C 1
ATOM 842 O O . LYS A 1 103 ? -17.121 -9.758 1.057 1.00 92.38 103 LYS A O 1
ATOM 847 N N . ILE A 1 104 ? -18.289 -7.838 1.111 1.00 93.81 104 ILE A N 1
ATOM 848 C CA . ILE A 1 104 ? -17.423 -7.107 0.176 1.00 93.81 104 ILE A CA 1
ATOM 849 C C . ILE A 1 104 ? -16.077 -6.819 0.841 1.00 93.81 104 ILE A C 1
ATOM 851 O O . ILE A 1 104 ? -15.052 -7.221 0.304 1.00 93.81 104 ILE A O 1
ATOM 855 N N . LEU A 1 105 ? -16.084 -6.242 2.045 1.00 94.38 105 LEU A N 1
ATOM 856 C CA . LEU A 1 105 ? -14.866 -5.943 2.804 1.00 94.38 105 LEU A CA 1
ATOM 857 C C . LEU A 1 105 ? -13.995 -7.181 3.022 1.00 94.38 105 LEU A C 1
ATOM 859 O O . LEU A 1 105 ? -12.794 -7.119 2.799 1.00 94.38 105 LEU A O 1
ATOM 863 N N . ARG A 1 106 ? -14.587 -8.327 3.379 1.00 93.75 106 ARG A N 1
ATOM 864 C CA . ARG A 1 106 ? -13.841 -9.588 3.537 1.00 93.75 106 ARG A CA 1
ATOM 865 C C . ARG A 1 106 ? -13.153 -10.036 2.250 1.00 93.75 106 ARG A C 1
ATOM 867 O O . ARG A 1 106 ? -12.013 -10.479 2.301 1.00 93.75 106 ARG A O 1
ATOM 874 N N . ARG A 1 107 ? -13.807 -9.882 1.096 1.00 93.69 107 ARG A N 1
ATOM 875 C CA . ARG A 1 107 ? -13.178 -10.185 -0.200 1.00 93.69 107 ARG A CA 1
ATOM 876 C C . ARG A 1 107 ? -12.041 -9.220 -0.517 1.00 93.69 107 ARG A C 1
ATOM 878 O O . ARG A 1 107 ? -11.043 -9.647 -1.085 1.00 93.69 107 ARG A O 1
ATOM 885 N N . GLU A 1 108 ? -12.193 -7.940 -0.186 1.00 94.50 108 GLU A N 1
ATOM 886 C CA . GLU A 1 108 ? -11.125 -6.958 -0.388 1.00 94.50 108 GLU A CA 1
ATOM 887 C C . GLU A 1 108 ? -9.932 -7.237 0.532 1.00 94.50 108 GLU A C 1
ATOM 889 O O . GLU A 1 108 ? -8.805 -7.253 0.047 1.00 94.50 108 GLU A O 1
ATOM 894 N N . ILE A 1 109 ? -10.164 -7.599 1.799 1.00 94.44 109 ILE A N 1
ATOM 895 C CA . ILE A 1 109 ? -9.111 -8.062 2.717 1.00 94.44 109 ILE A CA 1
ATOM 896 C C . ILE A 1 109 ? -8.342 -9.240 2.099 1.00 94.44 109 ILE A C 1
ATOM 898 O O . ILE A 1 109 ? -7.121 -9.179 1.989 1.00 94.44 109 ILE A O 1
ATOM 902 N N . GLU A 1 110 ? -9.037 -10.274 1.610 1.00 94.12 110 GLU A N 1
ATOM 903 C CA . GLU A 1 110 ? -8.390 -11.431 0.970 1.00 94.12 110 GLU A CA 1
ATOM 904 C C . GLU A 1 110 ? -7.557 -11.051 -0.268 1.00 94.12 110 GLU A C 1
ATOM 906 O O . GLU A 1 110 ? -6.529 -11.673 -0.543 1.00 94.12 110 GLU A O 1
ATOM 911 N N . LYS A 1 111 ? -7.987 -10.056 -1.053 1.00 93.94 111 LYS A N 1
ATOM 912 C CA . LYS A 1 111 ? -7.221 -9.562 -2.211 1.00 93.94 111 LYS A CA 1
ATOM 913 C C . LYS A 1 111 ? -5.987 -8.770 -1.784 1.00 93.94 111 LYS A C 1
ATOM 915 O O . LYS A 1 111 ? -4.920 -8.953 -2.372 1.00 93.94 111 LYS A O 1
ATOM 920 N N . MET A 1 112 ? -6.131 -7.908 -0.778 1.00 92.88 112 MET A N 1
ATOM 921 C CA . MET A 1 112 ? -5.035 -7.108 -0.234 1.00 92.88 112 MET A CA 1
ATOM 922 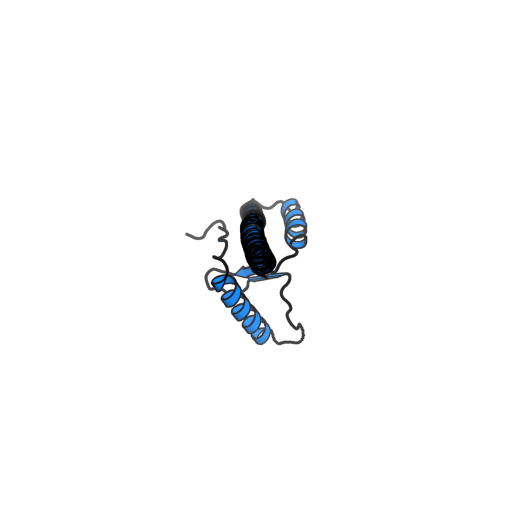C C . MET A 1 112 ? -3.953 -8.021 0.357 1.00 92.88 112 MET A C 1
ATOM 924 O O . MET A 1 112 ? -2.790 -7.885 -0.017 1.00 92.88 112 MET A O 1
ATOM 928 N N . GLU A 1 113 ? -4.340 -9.022 1.157 1.00 91.50 113 GLU A N 1
ATOM 929 C CA . GLU A 1 113 ? -3.426 -10.005 1.765 1.00 91.50 113 GLU A CA 1
ATOM 930 C C . GLU A 1 113 ? -2.648 -10.838 0.732 1.00 91.50 113 GLU A C 1
ATOM 932 O O . GLU A 1 113 ? -1.493 -11.191 0.954 1.00 91.50 113 GLU A O 1
ATOM 937 N N . LYS A 1 114 ? -3.259 -11.162 -0.416 1.00 92.75 114 LYS A N 1
ATOM 938 C CA . LYS A 1 114 ? -2.573 -11.888 -1.503 1.00 92.75 114 LYS A CA 1
ATOM 939 C C . LYS A 1 114 ? -1.480 -11.064 -2.176 1.00 92.75 114 LYS A C 1
ATOM 941 O O . LYS A 1 114 ? -0.607 -11.636 -2.823 1.00 92.75 114 LYS A O 1
ATOM 946 N N . THR A 1 115 ? -1.573 -9.741 -2.078 1.00 89.00 115 THR A N 1
ATOM 947 C CA . THR A 1 115 ? -0.688 -8.809 -2.779 1.00 89.00 115 THR A CA 1
ATOM 948 C C . THR A 1 115 ? 0.422 -8.312 -1.857 1.00 89.00 115 THR A C 1
ATOM 950 O O . THR A 1 115 ? 1.581 -8.250 -2.264 1.00 89.00 115 THR A O 1
ATOM 953 N N . PHE A 1 116 ? 0.087 -7.996 -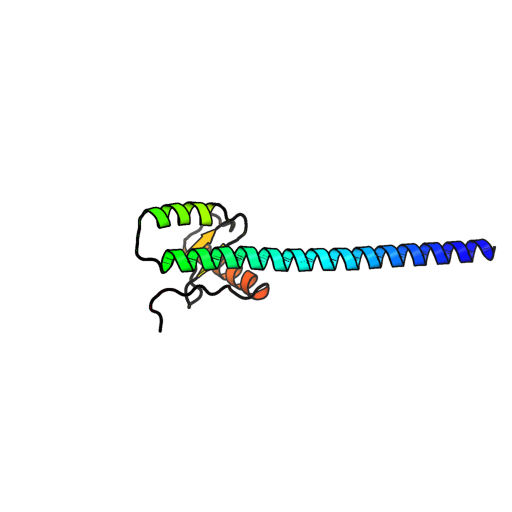0.604 1.00 87.50 116 PHE A N 1
ATOM 954 C CA . PHE A 1 116 ? 1.023 -7.491 0.394 1.00 87.50 116 PHE A CA 1
ATOM 955 C C . PHE A 1 116 ? 0.771 -8.126 1.763 1.00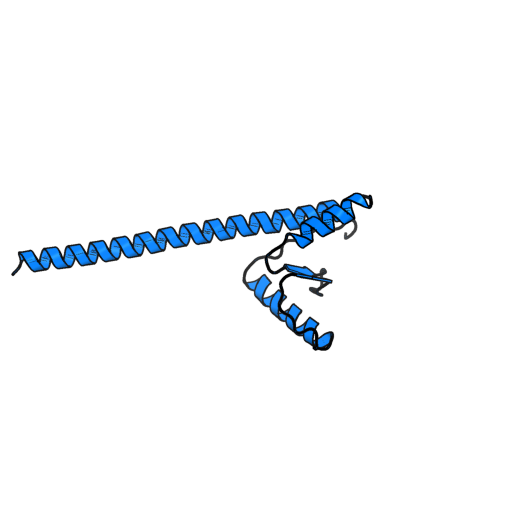 87.50 116 PHE A C 1
ATOM 957 O O . PHE A 1 116 ? -0.371 -8.363 2.152 1.00 87.50 116 PHE A O 1
ATOM 964 N N . GLU A 1 117 ? 1.848 -8.356 2.515 1.00 90.00 117 GLU A N 1
ATOM 965 C CA . GLU A 1 117 ? 1.740 -8.784 3.909 1.00 90.00 117 GLU A CA 1
ATOM 966 C C . GLU A 1 117 ? 1.052 -7.697 4.758 1.00 90.00 117 GLU A C 1
ATOM 968 O O . GLU A 1 117 ? 1.384 -6.515 4.608 1.00 90.00 117 GLU A O 1
ATOM 973 N N . PRO A 1 118 ? 0.116 -8.066 5.655 1.00 90.69 118 PRO A N 1
ATOM 974 C CA . PRO A 1 118 ? -0.529 -7.113 6.550 1.00 90.69 118 PRO A CA 1
ATOM 975 C C . PRO A 1 118 ? 0.468 -6.387 7.450 1.00 90.69 118 PRO A C 1
ATOM 977 O O . PRO A 1 118 ? 1.368 -6.999 8.029 1.00 90.69 118 PRO A O 1
ATOM 980 N N . ILE A 1 119 ? 0.247 -5.087 7.637 1.00 90.75 119 ILE A N 1
ATOM 981 C CA . ILE A 1 119 ? 0.994 -4.296 8.613 1.00 90.75 119 ILE A CA 1
ATOM 982 C C . ILE A 1 119 ? 0.345 -4.507 9.979 1.00 90.75 119 ILE A C 1
ATOM 984 O O . ILE A 1 119 ? -0.826 -4.183 10.175 1.00 90.75 119 ILE A O 1
ATOM 988 N N . LYS A 1 120 ? 1.102 -5.086 10.911 1.00 89.25 120 LYS A N 1
ATOM 989 C CA . LYS A 1 120 ? 0.650 -5.314 12.286 1.00 89.25 120 LYS A CA 1
ATOM 990 C C . LYS A 1 120 ? 0.779 -4.023 13.090 1.00 89.25 120 LYS A C 1
ATOM 992 O O . LYS A 1 120 ? 1.761 -3.306 12.931 1.00 89.25 120 LYS A O 1
ATOM 997 N N . ILE A 1 121 ? -0.222 -3.760 13.921 1.00 83.81 121 ILE A N 1
ATOM 998 C CA . ILE A 1 121 ? -0.279 -2.631 14.851 1.00 83.81 121 ILE A CA 1
ATOM 999 C C . ILE A 1 121 ? -0.456 -3.244 16.236 1.00 83.81 121 ILE A C 1
ATOM 1001 O O . ILE A 1 121 ? -1.405 -4.008 16.438 1.00 83.81 121 ILE A O 1
ATOM 1005 N N . ASP A 1 122 ? 0.441 -2.927 17.164 1.00 82.12 122 ASP A N 1
ATOM 1006 C CA . ASP A 1 122 ? 0.335 -3.407 18.541 1.00 82.12 122 ASP A CA 1
ATOM 1007 C C . ASP A 1 122 ? -0.532 -2.457 19.380 1.00 82.12 122 ASP A C 1
ATOM 1009 O O . ASP A 1 122 ? -0.381 -1.237 19.339 1.00 82.12 122 ASP A O 1
ATOM 1013 N N . TYR A 1 123 ? -1.452 -3.011 20.169 1.00 69.69 123 TYR A N 1
ATOM 1014 C CA . TYR A 1 123 ? -2.241 -2.251 21.138 1.00 69.69 123 TYR A CA 1
ATOM 1015 C C . TYR A 1 123 ? -1.950 -2.759 22.548 1.00 69.69 123 TYR A C 1
ATOM 1017 O O . TYR A 1 123 ? -1.934 -3.974 22.761 1.00 69.69 123 TYR A O 1
ATOM 1025 N N . GLN A 1 124 ? -1.701 -1.837 23.485 1.00 57.00 124 GLN A N 1
ATOM 1026 C CA . GLN A 1 124 ? -1.440 -2.135 24.892 1.00 57.00 124 GLN A CA 1
ATOM 1027 C C . GLN A 1 124 ? -2.486 -3.122 25.438 1.00 57.00 124 GLN A C 1
ATOM 1029 O O . GLN A 1 124 ? -3.689 -2.883 25.371 1.00 57.00 124 GLN A O 1
ATOM 1034 N N . ASP A 1 125 ? -1.967 -4.240 25.952 1.00 45.78 125 ASP A N 1
ATOM 1035 C CA . ASP A 1 125 ? -2.656 -5.422 26.482 1.00 45.78 125 ASP A CA 1
ATOM 1036 C C . ASP A 1 125 ? -3.392 -6.322 25.485 1.00 45.78 125 ASP A C 1
ATOM 1038 O O . ASP A 1 125 ? -4.567 -6.655 25.626 1.00 45.78 125 ASP A O 1
ATOM 1042 N N . THR A 1 126 ? -2.627 -6.914 24.571 1.00 43.38 126 THR A N 1
ATOM 1043 C CA . THR A 1 126 ? -2.840 -8.346 24.327 1.00 43.38 126 THR A CA 1
ATOM 1044 C C . THR A 1 126 ? -1.533 -9.131 24.395 1.00 43.38 126 THR A C 1
ATOM 1046 O O . THR A 1 126 ? -0.838 -9.304 23.391 1.00 43.38 126 THR A O 1
ATOM 1049 N N . LEU A 1 127 ? -1.257 -9.640 25.602 1.00 38.69 127 LEU A N 1
ATOM 1050 C CA . LEU A 1 127 ? -0.642 -10.960 25.775 1.00 38.69 127 LEU A CA 1
ATOM 1051 C C . LEU A 1 127 ? -1.420 -12.028 24.980 1.00 38.69 127 LEU A C 1
ATOM 1053 O O . LEU A 1 127 ? -2.646 -11.853 24.766 1.00 38.69 127 LEU A O 1
#

Organism: Kryptobacter tengchongensis (NCBI:txid1643429)

Secondary structure (DSSP, 8-state):
-HHHHHHHHHHHHHHHHHHHHHHHHHHHHHHHHHHHHHHHHHHHHHHHHHHHTS---HHHHHHHHHHHHT--S-EEEE-TT--EEEEES----TTS-HHHHHHHHHHHHHHHHHHSPPPP---S---

pLDDT: mean 84.79, std 13.42, range [38.69, 98.44]